Protein AF-A0A959SSH4-F1 (afdb_monomer_lite)

Structure (mmCIF, N/CA/C/O backbone):
data_AF-A0A959SSH4-F1
#
_entry.id   AF-A0A959SSH4-F1
#
loop_
_atom_site.group_PDB
_atom_site.id
_atom_site.type_symbol
_atom_site.label_atom_id
_atom_site.label_alt_id
_atom_site.label_comp_id
_atom_site.label_asym_id
_atom_site.label_entity_id
_atom_site.label_seq_id
_atom_site.pdbx_PDB_ins_code
_atom_site.Cartn_x
_atom_site.Cartn_y
_atom_site.Cartn_z
_atom_site.occupancy
_atom_site.B_iso_or_equiv
_atom_site.auth_seq_id
_atom_site.auth_comp_id
_atom_site.auth_asym_id
_atom_site.auth_atom_id
_atom_site.pdbx_PDB_model_num
ATOM 1 N N . MET A 1 1 ? 50.245 16.296 10.816 1.00 58.38 1 MET A N 1
ATOM 2 C CA . MET A 1 1 ? 49.241 16.191 11.903 1.00 58.38 1 MET A CA 1
ATOM 3 C C . MET A 1 1 ? 48.059 17.158 11.807 1.00 58.38 1 MET A C 1
ATOM 5 O O . MET A 1 1 ? 47.023 16.835 12.363 1.00 58.38 1 MET A O 1
ATOM 9 N N . ARG A 1 2 ? 48.139 18.312 11.117 1.00 62.50 2 ARG A N 1
ATOM 10 C CA . ARG A 1 2 ? 46.981 19.232 11.008 1.00 62.50 2 ARG A CA 1
ATOM 11 C C . ARG A 1 2 ? 45.820 18.702 10.150 1.00 62.50 2 ARG A C 1
ATOM 13 O O . ARG A 1 2 ? 44.677 18.995 10.459 1.00 62.50 2 ARG A O 1
ATOM 20 N N . TYR A 1 3 ? 46.110 17.896 9.126 1.00 68.69 3 TYR A N 1
ATOM 21 C CA . TYR A 1 3 ? 45.098 17.367 8.195 1.00 68.69 3 TYR A CA 1
ATOM 22 C C . TYR A 1 3 ? 44.658 15.927 8.490 1.00 68.69 3 TYR A C 1
ATOM 24 O O . TYR A 1 3 ? 43.687 15.443 7.923 1.00 68.69 3 TYR A O 1
ATOM 32 N N . THR A 1 4 ? 45.359 15.225 9.386 1.00 70.62 4 THR A N 1
ATOM 33 C CA . THR A 1 4 ? 45.074 13.815 9.700 1.00 70.62 4 THR A CA 1
ATOM 34 C C . THR A 1 4 ? 43.745 13.652 10.438 1.00 70.62 4 THR A C 1
ATOM 36 O O . THR A 1 4 ? 43.011 12.713 10.154 1.00 70.62 4 THR A O 1
ATOM 39 N N . ALA A 1 5 ? 43.390 14.593 11.319 1.00 68.06 5 ALA A N 1
ATOM 40 C CA . ALA A 1 5 ? 42.087 14.602 11.990 1.00 68.06 5 ALA A CA 1
ATOM 41 C C . ALA A 1 5 ? 40.933 14.928 11.021 1.00 68.06 5 ALA A C 1
ATOM 43 O O . ALA A 1 5 ? 39.855 14.348 11.118 1.00 68.06 5 ALA A O 1
ATOM 44 N N . THR A 1 6 ? 41.171 15.812 10.049 1.00 70.38 6 THR A N 1
ATOM 45 C CA . THR A 1 6 ? 40.180 16.226 9.043 1.00 70.38 6 THR A CA 1
ATOM 46 C C . THR A 1 6 ? 39.887 15.119 8.030 1.00 70.38 6 THR A C 1
ATOM 48 O O . THR A 1 6 ? 38.731 14.904 7.680 1.00 70.38 6 THR A O 1
ATOM 51 N N . ILE A 1 7 ? 40.913 14.374 7.602 1.00 73.69 7 ILE A N 1
ATOM 52 C CA . ILE A 1 7 ? 40.759 13.219 6.701 1.00 73.69 7 ILE A CA 1
ATOM 53 C C . ILE A 1 7 ? 39.981 12.087 7.391 1.00 73.69 7 ILE A C 1
ATOM 55 O O . ILE A 1 7 ? 39.111 11.474 6.775 1.00 73.69 7 ILE A O 1
ATOM 59 N N . LEU A 1 8 ? 40.232 11.849 8.684 1.00 69.38 8 LEU A N 1
ATOM 60 C CA . LEU A 1 8 ? 39.517 10.832 9.458 1.00 69.38 8 LEU A CA 1
ATOM 61 C C . LEU A 1 8 ? 38.030 11.187 9.646 1.00 69.38 8 LEU A C 1
ATOM 63 O O . LEU A 1 8 ? 37.174 10.324 9.469 1.00 69.38 8 LEU A O 1
ATOM 67 N N . ALA A 1 9 ? 37.707 12.455 9.916 1.00 68.12 9 ALA A N 1
ATOM 68 C CA . ALA A 1 9 ? 36.321 12.913 10.050 1.00 68.12 9 ALA A CA 1
ATOM 69 C C . ALA A 1 9 ? 35.513 12.800 8.740 1.00 68.12 9 ALA A C 1
ATOM 71 O O . ALA A 1 9 ? 34.320 12.506 8.780 1.00 68.12 9 ALA A O 1
ATOM 72 N N . LEU A 1 10 ? 36.153 12.978 7.578 1.00 70.19 10 LEU A N 1
ATOM 73 C CA . LEU A 1 10 ? 35.490 12.867 6.273 1.00 70.19 10 LEU A CA 1
ATOM 74 C C . LEU A 1 10 ? 35.185 11.411 5.875 1.00 70.19 10 LEU A C 1
ATOM 76 O O . LEU A 1 10 ? 34.246 11.164 5.129 1.00 70.19 10 LEU A O 1
ATOM 80 N N . SER A 1 11 ? 35.940 10.439 6.396 1.00 68.62 11 SER A N 1
ATOM 81 C CA . SER A 1 11 ? 35.740 9.014 6.089 1.00 68.62 11 SER A CA 1
ATOM 82 C C . SER A 1 11 ? 34.497 8.390 6.744 1.00 68.62 11 SER A C 1
ATOM 84 O O . SER A 1 11 ? 34.039 7.334 6.313 1.00 68.62 11 SER A O 1
ATOM 86 N N . LEU A 1 12 ? 33.909 9.051 7.749 1.00 66.56 12 LEU A N 1
ATOM 87 C CA . LEU A 1 12 ? 32.785 8.522 8.531 1.00 66.56 12 LEU A CA 1
ATOM 88 C C . LEU A 1 12 ? 31.402 8.770 7.890 1.00 66.56 12 LEU A C 1
ATOM 90 O O . LEU A 1 12 ? 30.397 8.272 8.388 1.00 66.56 12 LEU A O 1
ATOM 94 N N . THR A 1 13 ? 31.324 9.522 6.788 1.00 68.25 13 THR A N 1
ATOM 95 C CA . THR A 1 13 ? 30.050 9.902 6.144 1.00 68.25 13 THR A CA 1
ATOM 96 C C . THR A 1 13 ? 29.539 8.894 5.109 1.00 68.25 13 THR A C 1
ATOM 98 O O . THR A 1 13 ? 28.439 9.063 4.589 1.00 68.25 13 THR A O 1
ATOM 101 N N . ILE A 1 14 ? 30.292 7.829 4.808 1.00 66.56 14 ILE A N 1
ATOM 102 C CA . ILE A 1 14 ? 30.015 6.940 3.659 1.00 66.56 14 ILE A CA 1
ATOM 103 C C . ILE A 1 14 ? 29.006 5.817 3.997 1.00 66.56 14 ILE A C 1
ATOM 105 O O . ILE A 1 14 ? 28.600 5.056 3.127 1.00 66.56 14 ILE A O 1
ATOM 109 N N . ALA A 1 15 ? 28.529 5.714 5.240 1.00 68.44 15 ALA A N 1
ATOM 110 C CA . ALA A 1 15 ? 27.637 4.629 5.670 1.00 68.44 15 ALA A CA 1
ATOM 111 C C . ALA A 1 15 ? 26.146 5.026 5.725 1.00 68.44 15 ALA A C 1
ATOM 113 O O . ALA A 1 15 ? 25.448 4.705 6.687 1.00 68.44 15 ALA A O 1
ATOM 114 N N . ALA A 1 16 ? 25.636 5.729 4.710 1.00 70.75 16 ALA A N 1
ATOM 115 C CA . ALA A 1 16 ? 24.200 5.980 4.584 1.00 70.75 16 ALA A CA 1
ATOM 116 C C . ALA A 1 16 ? 23.525 4.820 3.828 1.00 70.75 16 ALA A C 1
ATOM 118 O O . ALA A 1 16 ? 23.520 4.781 2.599 1.00 70.75 16 ALA A O 1
ATOM 119 N N . CYS A 1 17 ? 22.952 3.863 4.559 1.00 73.25 17 CYS A N 1
ATOM 120 C CA . CYS A 1 17 ? 22.080 2.844 3.974 1.00 73.25 17 CYS A CA 1
ATOM 121 C C . CYS A 1 17 ? 20.698 3.460 3.717 1.00 73.25 17 CYS A C 1
ATOM 123 O O . CYS A 1 17 ? 20.015 3.852 4.664 1.00 73.25 17 CYS A O 1
ATOM 125 N N . ALA A 1 18 ? 20.268 3.546 2.457 1.00 76.00 18 ALA A N 1
ATOM 126 C CA . ALA A 1 18 ? 18.886 3.903 2.149 1.00 76.00 18 ALA A CA 1
ATOM 127 C C . ALA A 1 18 ? 17.948 2.783 2.634 1.00 76.00 18 ALA A C 1
ATOM 129 O O . ALA A 1 18 ? 18.203 1.606 2.374 1.00 76.00 18 ALA A O 1
ATOM 130 N N . GLN A 1 19 ? 16.881 3.139 3.353 1.00 76.50 19 GLN A N 1
ATOM 131 C CA . GLN A 1 19 ? 15.823 2.186 3.695 1.00 76.50 19 GLN A CA 1
ATOM 132 C C . GLN A 1 19 ? 15.004 1.867 2.439 1.00 76.50 19 GLN A C 1
ATOM 134 O O . GLN A 1 19 ? 14.655 2.769 1.677 1.00 76.50 19 GLN A O 1
ATOM 139 N N . ASP A 1 20 ? 14.715 0.584 2.225 1.00 85.44 20 ASP A N 1
ATOM 140 C CA . ASP A 1 20 ? 13.805 0.137 1.169 1.00 85.44 20 ASP A CA 1
ATOM 141 C C . ASP A 1 20 ? 12.348 0.464 1.560 1.00 85.44 20 ASP A C 1
ATOM 143 O O . ASP A 1 20 ? 11.996 0.485 2.740 1.00 85.44 20 ASP A O 1
ATOM 147 N N . ILE A 1 21 ? 11.495 0.723 0.569 1.00 92.19 21 ILE A N 1
ATOM 148 C CA . ILE A 1 21 ? 10.053 0.947 0.745 1.00 92.19 21 ILE A CA 1
ATOM 149 C C . ILE A 1 21 ? 9.282 -0.368 0.948 1.00 92.19 21 ILE A C 1
ATOM 151 O O . ILE A 1 21 ? 8.134 -0.360 1.405 1.00 92.19 21 ILE A O 1
ATOM 155 N N . ALA A 1 22 ? 9.897 -1.502 0.601 1.00 95.25 22 ALA A N 1
ATOM 156 C CA . ALA A 1 22 ? 9.299 -2.816 0.776 1.00 95.25 22 ALA A CA 1
ATOM 157 C C . ALA A 1 22 ? 8.905 -3.074 2.243 1.00 95.25 22 ALA A C 1
ATOM 159 O O . ALA A 1 22 ? 9.676 -2.826 3.169 1.00 95.25 22 ALA A O 1
ATOM 160 N N . GLY A 1 23 ? 7.697 -3.596 2.460 1.00 95.12 23 GLY A N 1
ATOM 161 C CA . GLY A 1 23 ? 7.180 -3.873 3.799 1.00 95.12 23 GLY A CA 1
ATOM 162 C C . GLY A 1 23 ? 5.683 -3.631 3.944 1.00 95.12 23 GLY A C 1
ATOM 163 O O . GLY A 1 23 ? 4.977 -3.355 2.977 1.00 95.12 23 GLY A O 1
ATOM 164 N N . ARG A 1 24 ? 5.188 -3.754 5.179 1.00 96.69 24 ARG A N 1
ATOM 165 C CA . ARG A 1 24 ? 3.776 -3.539 5.519 1.00 96.69 24 ARG A CA 1
ATOM 166 C C . ARG A 1 24 ? 3.586 -2.169 6.152 1.00 96.69 24 ARG A C 1
ATOM 168 O O . ARG A 1 24 ? 4.271 -1.826 7.111 1.00 96.69 24 ARG A O 1
ATOM 175 N N . TRP A 1 25 ? 2.605 -1.438 5.646 1.00 96.88 25 TRP A N 1
ATOM 176 C CA . TRP A 1 25 ? 2.329 -0.055 6.002 1.00 96.88 25 TRP A CA 1
ATOM 177 C C . TRP A 1 25 ? 0.866 0.111 6.376 1.00 96.88 25 TRP A C 1
ATOM 179 O O . TRP A 1 25 ? -0.011 -0.433 5.710 1.00 96.88 25 TRP A O 1
ATOM 189 N N . ILE A 1 26 ? 0.587 0.892 7.416 1.00 96.81 26 ILE A N 1
ATOM 190 C CA . ILE A 1 26 ? -0.781 1.266 7.769 1.00 96.81 26 ILE A CA 1
ATOM 191 C C . ILE A 1 26 ? -1.068 2.645 7.191 1.00 96.81 26 ILE A C 1
ATOM 193 O O . ILE A 1 26 ? -0.420 3.629 7.532 1.00 96.81 26 ILE A O 1
ATOM 197 N N . THR A 1 27 ? -2.070 2.703 6.324 1.00 95.94 27 THR A N 1
ATOM 198 C CA . THR A 1 27 ? -2.605 3.962 5.801 1.00 95.94 27 THR A CA 1
ATOM 199 C C . THR A 1 27 ? -3.529 4.597 6.831 1.00 95.94 27 THR A C 1
ATOM 201 O O . THR A 1 27 ? -4.345 3.910 7.452 1.00 95.94 27 THR A O 1
ATOM 204 N N . VAL A 1 28 ? -3.414 5.909 7.004 1.00 96.31 28 VAL A N 1
ATOM 205 C CA . VAL A 1 28 ? -4.223 6.698 7.937 1.00 96.31 28 VAL A CA 1
ATOM 206 C C . VAL A 1 28 ? -5.054 7.688 7.129 1.00 96.31 28 VAL A C 1
ATOM 208 O O . VAL A 1 28 ? -4.603 8.191 6.107 1.00 96.31 28 VAL A O 1
ATOM 211 N N . ASP A 1 29 ? -6.304 7.900 7.529 1.00 93.62 29 ASP A N 1
ATOM 212 C CA . ASP A 1 29 ? -7.155 8.917 6.920 1.00 93.62 29 ASP A CA 1
ATOM 213 C C . ASP A 1 29 ? -6.745 10.309 7.399 1.00 93.62 29 ASP A C 1
ATOM 215 O O . ASP A 1 29 ? -6.820 10.583 8.596 1.00 93.62 29 ASP A O 1
ATOM 219 N N . ASP A 1 30 ? -6.366 11.190 6.477 1.00 95.06 30 ASP A N 1
ATOM 220 C CA . ASP A 1 30 ? -5.888 12.535 6.815 1.00 95.06 30 ASP A CA 1
ATOM 221 C C . ASP A 1 30 ? -6.960 13.413 7.483 1.00 95.06 30 ASP A C 1
ATOM 223 O O . ASP A 1 30 ? -6.627 14.326 8.235 1.00 95.06 30 ASP A O 1
ATOM 227 N N . ASN A 1 31 ? -8.250 13.136 7.256 1.00 95.50 31 ASN A N 1
ATOM 228 C CA . ASN A 1 31 ? -9.339 13.921 7.843 1.00 95.50 31 ASN A CA 1
ATOM 229 C C . ASN A 1 31 ? -9.725 13.413 9.233 1.00 95.50 31 ASN A C 1
ATOM 231 O O . ASN A 1 31 ? -10.086 14.204 10.102 1.00 95.50 31 ASN A O 1
ATOM 235 N N . THR A 1 32 ? -9.714 12.091 9.440 1.00 94.94 32 THR A N 1
ATOM 236 C CA . THR A 1 32 ? -10.221 11.488 10.686 1.00 94.94 32 THR A CA 1
ATOM 237 C C . THR A 1 32 ? -9.140 10.911 11.596 1.00 94.94 32 THR A C 1
ATOM 239 O O . THR A 1 32 ? -9.470 10.476 12.697 1.00 94.94 32 THR A O 1
ATOM 242 N N . GLY A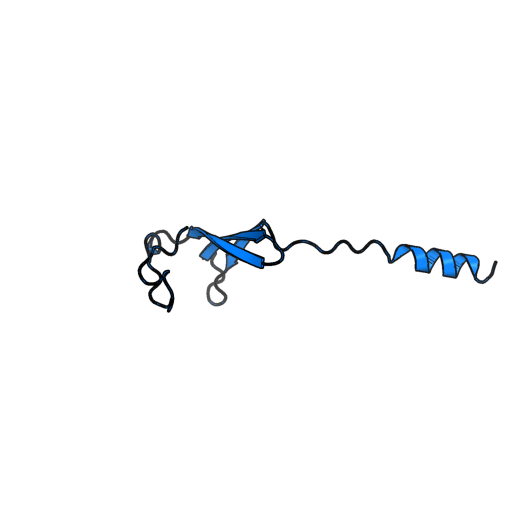 1 33 ? -7.891 10.793 11.139 1.00 94.69 33 GLY A N 1
ATOM 243 C CA . GLY A 1 33 ? -6.791 10.144 11.864 1.00 94.69 33 GLY A CA 1
ATOM 244 C C . GLY A 1 33 ? -6.975 8.636 12.083 1.00 94.69 33 GLY A C 1
ATOM 245 O O . GLY A 1 33 ? -6.251 8.025 12.866 1.00 94.69 33 GLY A O 1
ATOM 246 N N . LYS A 1 34 ? -7.960 8.013 11.424 1.00 94.44 34 LYS A N 1
ATOM 247 C CA . LYS A 1 34 ? -8.283 6.592 11.622 1.00 94.44 34 LYS A CA 1
ATOM 248 C C . LYS A 1 34 ? -7.469 5.731 10.669 1.00 94.44 34 LYS A C 1
ATOM 250 O O . LYS A 1 34 ? -7.273 6.099 9.513 1.00 94.44 34 LYS A O 1
ATOM 255 N N . GLN A 1 35 ? -7.054 4.557 11.133 1.00 95.50 35 GLN A N 1
ATOM 256 C CA . GLN A 1 35 ? -6.418 3.559 10.278 1.00 95.50 35 GLN A CA 1
ATOM 257 C C . GLN A 1 35 ? -7.407 3.093 9.198 1.00 95.50 35 GLN A C 1
ATOM 259 O O . GLN A 1 35 ? -8.559 2.774 9.495 1.00 95.50 35 GLN A O 1
ATOM 264 N N . ARG A 1 36 ? -6.969 3.075 7.936 1.00 94.06 36 ARG A N 1
ATOM 265 C CA . ARG A 1 36 ? -7.793 2.700 6.776 1.00 94.06 36 ARG A CA 1
ATOM 266 C C . ARG A 1 36 ? -7.527 1.268 6.346 1.00 94.06 36 ARG A C 1
ATOM 268 O O . ARG A 1 36 ? -8.433 0.437 6.351 1.00 94.06 36 ARG A O 1
ATOM 275 N N . SER A 1 37 ? -6.280 0.987 5.989 1.00 95.44 37 SER A N 1
ATOM 276 C CA . SER A 1 37 ? -5.867 -0.312 5.458 1.00 95.44 37 SER A CA 1
ATOM 277 C C . SER A 1 37 ? -4.389 -0.598 5.688 1.00 95.44 37 SER A C 1
ATOM 279 O O . SER A 1 37 ? -3.582 0.335 5.741 1.00 95.44 37 SER A O 1
ATOM 281 N N . MET A 1 38 ? -4.043 -1.881 5.782 1.00 97.06 38 MET A N 1
ATOM 282 C CA . MET A 1 38 ? -2.665 -2.351 5.711 1.00 97.06 38 MET A CA 1
ATOM 283 C C . MET A 1 38 ? -2.303 -2.642 4.253 1.00 97.06 38 MET A C 1
ATOM 285 O O . MET A 1 38 ? -2.935 -3.481 3.610 1.00 97.06 38 MET A O 1
ATOM 289 N N . VAL A 1 39 ? -1.281 -1.962 3.744 1.00 97.25 39 VAL A N 1
ATOM 290 C CA . VAL A 1 39 ? -0.740 -2.148 2.397 1.00 97.25 39 VAL A CA 1
ATOM 291 C C . VAL A 1 39 ? 0.615 -2.829 2.504 1.00 97.25 39 VAL A C 1
ATOM 293 O O . VAL A 1 39 ? 1.492 -2.368 3.229 1.00 97.25 39 VAL A O 1
ATOM 296 N N . GLU A 1 40 ? 0.793 -3.926 1.782 1.00 97.44 40 GLU A N 1
ATOM 297 C CA . GLU A 1 40 ? 2.093 -4.554 1.584 1.00 97.44 40 GLU A CA 1
ATOM 298 C C . GLU A 1 40 ? 2.712 -4.038 0.290 1.00 97.44 40 GLU A C 1
ATOM 300 O O . GLU A 1 40 ? 2.117 -4.153 -0.782 1.00 97.44 40 GLU A O 1
ATOM 305 N N . ILE A 1 41 ? 3.907 -3.469 0.397 1.00 97.19 41 ILE A N 1
ATOM 306 C CA . ILE A 1 41 ? 4.698 -2.992 -0.728 1.00 97.19 41 ILE A CA 1
ATOM 307 C C . ILE A 1 41 ? 5.786 -4.021 -1.017 1.00 97.19 41 ILE A C 1
ATOM 309 O O . ILE A 1 41 ? 6.550 -4.396 -0.130 1.00 97.19 41 ILE A O 1
ATOM 313 N N . THR A 1 42 ? 5.863 -4.464 -2.270 1.00 95.94 42 THR A N 1
ATOM 314 C CA . THR A 1 42 ? 6.933 -5.328 -2.781 1.00 95.94 42 THR A CA 1
ATOM 315 C C . THR A 1 42 ? 7.680 -4.603 -3.890 1.00 95.94 42 THR A C 1
ATOM 317 O O . THR A 1 42 ? 7.054 -3.988 -4.753 1.00 95.94 42 THR A O 1
ATOM 320 N N . VAL A 1 43 ? 9.010 -4.699 -3.898 1.00 95.50 43 VAL A N 1
ATOM 321 C CA . VAL A 1 43 ? 9.856 -4.147 -4.962 1.00 95.50 43 VAL A CA 1
ATOM 322 C C . VAL A 1 43 ? 10.423 -5.292 -5.794 1.00 95.50 43 VAL A C 1
ATOM 324 O O . VAL A 1 43 ? 11.119 -6.163 -5.276 1.00 95.50 43 VAL A O 1
ATOM 327 N N . LYS A 1 44 ? 10.130 -5.306 -7.097 1.00 94.81 44 LYS A N 1
ATOM 328 C CA . LYS A 1 44 ? 10.673 -6.288 -8.045 1.00 94.81 44 LYS A CA 1
ATOM 329 C C . LYS A 1 44 ? 11.214 -5.567 -9.270 1.00 94.81 44 LYS A C 1
ATOM 331 O O . LYS A 1 44 ? 10.492 -4.807 -9.904 1.00 94.81 44 LYS A O 1
ATOM 336 N N . ASN A 1 45 ? 12.479 -5.815 -9.612 1.00 93.56 45 ASN A N 1
ATOM 337 C CA . ASN A 1 45 ? 13.159 -5.183 -10.752 1.00 93.56 45 ASN A CA 1
ATOM 338 C C . ASN A 1 45 ? 13.062 -3.641 -10.739 1.00 93.56 45 ASN A C 1
ATOM 340 O O . ASN A 1 45 ? 12.856 -3.021 -11.777 1.00 93.56 45 ASN A O 1
ATOM 344 N N . GLY A 1 46 ? 13.147 -3.025 -9.554 1.00 91.31 46 GLY A N 1
ATOM 345 C CA . GLY A 1 46 ? 13.023 -1.572 -9.385 1.00 91.31 46 GLY A CA 1
ATOM 346 C C . GLY A 1 46 ? 11.590 -1.026 -9.443 1.00 91.31 46 GLY A C 1
ATOM 347 O O . GLY A 1 46 ? 11.401 0.178 -9.306 1.00 91.31 46 GLY A O 1
ATOM 348 N N . VAL A 1 47 ? 10.576 -1.880 -9.609 1.00 94.44 47 VAL A N 1
ATOM 349 C CA . VAL A 1 47 ? 9.162 -1.485 -9.602 1.00 94.44 47 VAL A CA 1
ATOM 350 C C . VAL A 1 47 ? 8.550 -1.808 -8.244 1.00 94.44 47 VAL A C 1
ATOM 352 O O . VAL A 1 47 ? 8.527 -2.969 -7.834 1.00 94.44 47 VAL A O 1
ATOM 355 N N . ALA A 1 48 ? 8.027 -0.791 -7.562 1.00 95.50 48 ALA A N 1
ATOM 356 C CA . ALA A 1 48 ? 7.248 -0.957 -6.340 1.00 95.50 48 ALA A CA 1
ATOM 357 C C . ALA A 1 48 ? 5.776 -1.232 -6.683 1.00 95.50 48 ALA A C 1
ATOM 359 O O . ALA A 1 48 ? 5.159 -0.496 -7.451 1.00 95.50 48 ALA A O 1
ATOM 360 N N . SER A 1 49 ? 5.208 -2.290 -6.110 1.00 95.00 49 SER A N 1
ATOM 361 C CA . SER A 1 49 ? 3.791 -2.649 -6.227 1.00 95.00 49 SER A CA 1
ATOM 362 C C . SER A 1 49 ? 3.174 -2.763 -4.839 1.00 95.00 49 SER A C 1
ATOM 364 O O . SER A 1 49 ? 3.792 -3.332 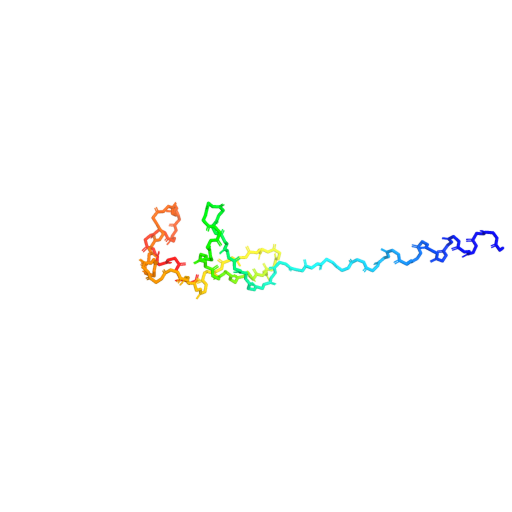-3.940 1.00 95.00 49 SER A O 1
ATOM 366 N N . GLY A 1 50 ? 1.973 -2.210 -4.664 1.00 95.31 50 GLY A N 1
ATOM 367 C CA . GLY A 1 50 ? 1.243 -2.216 -3.398 1.00 95.31 50 GLY A CA 1
ATOM 368 C C . GLY A 1 50 ? -0.006 -3.092 -3.462 1.00 95.31 50 GLY A C 1
ATOM 369 O O . GLY A 1 50 ? -0.782 -2.980 -4.409 1.00 95.31 50 GLY A O 1
ATOM 370 N N . HIS A 1 51 ? -0.211 -3.909 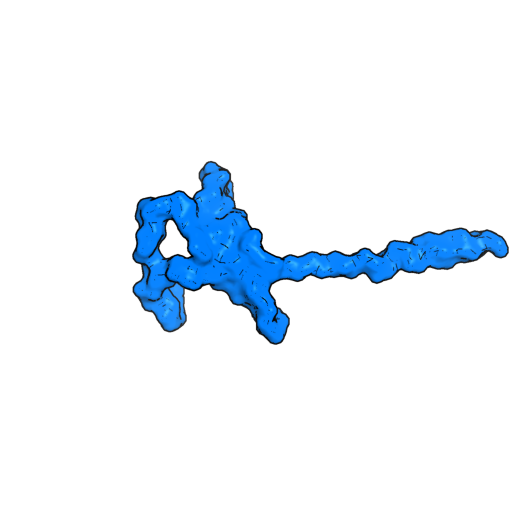-2.431 1.00 95.19 51 HIS A N 1
ATOM 371 C CA . HIS A 1 51 ? -1.376 -4.779 -2.259 1.00 95.19 51 HIS A CA 1
ATOM 372 C C . HIS A 1 51 ? -2.081 -4.479 -0.943 1.00 95.19 51 HIS A C 1
ATOM 374 O O . HIS A 1 51 ? -1.434 -4.397 0.102 1.00 95.19 51 HIS A O 1
ATOM 380 N N . ILE A 1 52 ? -3.407 -4.343 -0.964 1.00 95.69 52 ILE A N 1
ATOM 381 C CA . ILE A 1 52 ? -4.178 -4.152 0.269 1.00 95.69 52 ILE A CA 1
ATOM 382 C C . ILE A 1 52 ? -4.357 -5.527 0.912 1.00 95.69 52 ILE A C 1
ATOM 384 O O . ILE A 1 52 ? -5.056 -6.382 0.373 1.00 95.69 52 ILE A O 1
ATOM 388 N N . ARG A 1 53 ? -3.719 -5.742 2.065 1.00 95.94 53 ARG A N 1
ATOM 389 C CA . ARG A 1 53 ? -3.784 -7.003 2.824 1.00 95.94 53 ARG A CA 1
ATOM 390 C C . ARG A 1 53 ? -4.887 -7.010 3.869 1.00 95.94 53 ARG A C 1
ATOM 392 O O . ARG A 1 53 ? -5.410 -8.071 4.186 1.00 95.94 53 ARG A O 1
ATOM 399 N N . GLU A 1 54 ? -5.254 -5.839 4.378 1.00 95.12 54 GLU A N 1
ATOM 400 C CA . GLU A 1 54 ? -6.298 -5.705 5.390 1.00 95.12 54 GLU A CA 1
ATOM 401 C C . GLU A 1 54 ? -7.013 -4.359 5.266 1.00 95.12 54 GLU A C 1
ATOM 403 O O . GLU A 1 54 ? -6.384 -3.336 4.989 1.00 95.12 54 GLU A O 1
ATOM 408 N N . ILE A 1 55 ? -8.324 -4.353 5.508 1.00 95.19 55 ILE A N 1
ATOM 409 C CA . ILE A 1 55 ? -9.136 -3.144 5.657 1.00 95.19 55 ILE A CA 1
ATOM 410 C C . ILE A 1 55 ? -9.638 -3.117 7.100 1.00 95.19 55 ILE A C 1
ATOM 412 O O . ILE A 1 55 ? -10.331 -4.034 7.536 1.00 95.19 55 ILE A O 1
ATOM 416 N N . PHE A 1 56 ? -9.292 -2.065 7.843 1.00 93.88 56 PHE A N 1
ATOM 417 C CA . PHE A 1 56 ? -9.645 -1.973 9.263 1.00 93.88 56 PHE A CA 1
ATOM 418 C C . PHE A 1 56 ? -11.138 -1.683 9.472 1.00 93.88 56 PHE A C 1
ATOM 420 O O . PHE A 1 56 ? -11.741 -2.136 10.442 1.00 93.88 56 PHE A O 1
ATOM 427 N N . ASP A 1 57 ? -11.757 -0.954 8.542 1.00 92.25 57 ASP A N 1
ATOM 428 C CA . ASP A 1 57 ? -13.197 -0.705 8.542 1.00 92.25 57 ASP A CA 1
ATOM 429 C C . ASP A 1 57 ? -13.948 -1.863 7.870 1.00 92.25 57 ASP A C 1
ATOM 431 O O . ASP A 1 57 ? -14.056 -1.926 6.643 1.00 92.25 57 ASP A O 1
ATOM 435 N N . LYS A 1 58 ? -14.505 -2.761 8.689 1.00 89.31 58 LYS A N 1
ATOM 436 C CA . LYS A 1 58 ? -15.264 -3.938 8.237 1.00 89.31 58 LYS A CA 1
ATOM 437 C C . LYS A 1 58 ? -16.445 -3.599 7.326 1.00 89.31 58 LYS A C 1
ATOM 439 O O . LYS A 1 58 ? -16.771 -4.378 6.439 1.00 89.31 58 LYS A O 1
ATOM 444 N N . SER A 1 59 ? -17.046 -2.413 7.458 1.00 90.06 59 SER A N 1
ATOM 445 C CA . SER A 1 59 ? -18.131 -1.980 6.560 1.00 90.06 59 SER A CA 1
ATOM 446 C C . SER A 1 59 ? -17.664 -1.730 5.119 1.00 90.06 59 SER A C 1
ATOM 448 O O . SER A 1 59 ? -18.473 -1.612 4.198 1.00 90.06 59 SER A O 1
ATOM 450 N N . LYS A 1 60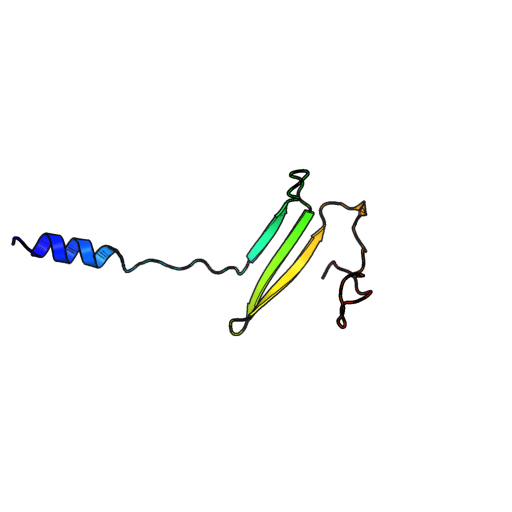 ? -16.347 -1.616 4.919 1.00 86.19 60 LYS A N 1
ATOM 451 C CA . LYS A 1 60 ? -15.705 -1.394 3.623 1.00 86.19 60 LYS A CA 1
ATOM 452 C C . LYS A 1 60 ? -15.036 -2.652 3.073 1.00 86.19 60 LYS A 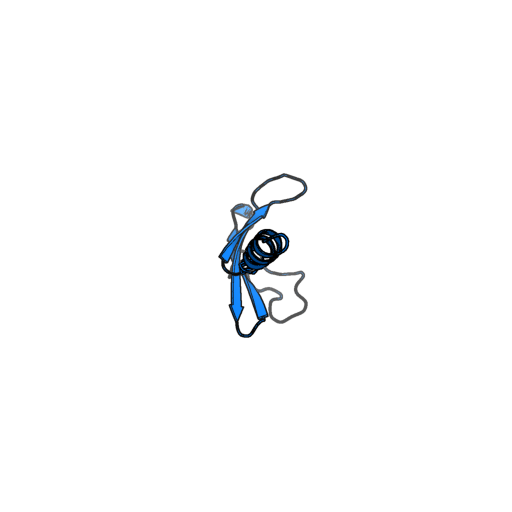C 1
ATOM 454 O O . LYS A 1 60 ? -14.470 -2.584 1.980 1.00 86.19 60 LYS A O 1
ATOM 459 N N . GLU A 1 61 ? -15.112 -3.778 3.779 1.00 85.00 61 GLU A N 1
ATOM 460 C CA . GLU A 1 61 ? -14.711 -5.069 3.225 1.00 85.00 61 GLU A CA 1
ATOM 461 C C . GLU A 1 61 ? -15.586 -5.424 2.014 1.00 85.00 61 GLU A C 1
ATOM 463 O O . GLU A 1 61 ? -16.760 -5.067 1.935 1.00 85.00 61 GLU A O 1
ATOM 468 N N . GLY A 1 62 ? -14.987 -6.069 1.010 1.00 86.44 62 GLY A N 1
ATOM 469 C CA . GLY A 1 62 ? -15.687 -6.454 -0.221 1.00 86.44 62 GLY A CA 1
ATOM 470 C C . GLY A 1 62 ? -15.938 -5.319 -1.220 1.00 86.44 62 GLY A C 1
ATOM 471 O O . GLY A 1 62 ? -16.517 -5.561 -2.279 1.00 86.44 62 GLY A O 1
ATOM 472 N N . LYS A 1 63 ? -15.482 -4.087 -0.946 1.00 93.00 63 LYS A N 1
ATOM 473 C CA . LYS A 1 63 ? -15.548 -3.008 -1.940 1.00 93.00 63 LYS A CA 1
ATOM 474 C C . LYS A 1 63 ? -14.752 -3.364 -3.192 1.00 93.00 63 LYS A C 1
ATOM 476 O O . LYS A 1 63 ? -13.670 -3.942 -3.121 1.00 93.00 63 LYS A O 1
ATOM 481 N N . THR A 1 64 ? -15.286 -2.970 -4.341 1.00 94.62 64 THR A N 1
ATOM 482 C CA . THR A 1 64 ? -14.638 -3.140 -5.641 1.00 94.62 64 THR A CA 1
ATOM 483 C C . THR A 1 64 ? -14.065 -1.819 -6.143 1.00 94.62 64 THR A C 1
ATOM 485 O O . THR A 1 64 ? -14.562 -0.741 -5.799 1.00 94.62 64 THR A O 1
ATOM 488 N N . CYS A 1 65 ? -13.004 -1.875 -6.950 1.00 93.38 65 CYS A N 1
ATOM 489 C CA . CYS A 1 65 ? -12.409 -0.667 -7.507 1.00 93.38 65 CYS A CA 1
ATOM 490 C C . CYS A 1 65 ? -13.281 -0.117 -8.642 1.00 93.38 65 CYS A C 1
ATOM 492 O O . CYS A 1 65 ? -13.216 -0.590 -9.773 1.00 93.38 65 CYS A O 1
ATOM 494 N N . GLN A 1 66 ? -14.099 0.896 -8.358 1.00 94.75 66 GLN A N 1
ATOM 495 C CA . GLN A 1 66 ? -14.903 1.575 -9.386 1.00 94.75 66 GLN A CA 1
ATOM 496 C C . GLN A 1 66 ? -14.130 2.690 -10.102 1.00 94.75 66 GLN A C 1
ATOM 498 O O . GLN A 1 66 ? -14.412 2.990 -11.259 1.00 94.75 66 GLN A O 1
ATOM 503 N N . ALA A 1 67 ? -13.1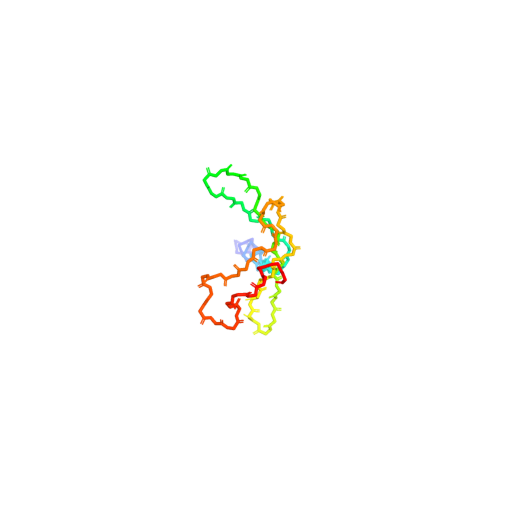39 3.276 -9.423 1.00 93.31 67 ALA A N 1
ATOM 504 C CA . ALA A 1 67 ? -12.298 4.348 -9.954 1.00 93.31 67 ALA A CA 1
ATOM 505 C C . ALA A 1 67 ? -11.168 3.848 -10.874 1.00 93.31 67 ALA A C 1
ATOM 507 O O . ALA A 1 67 ? -10.566 4.647 -11.585 1.00 93.31 67 ALA A O 1
ATOM 508 N N . CYS A 1 68 ? -10.869 2.546 -10.864 1.00 93.00 68 CYS A N 1
ATOM 509 C CA . CYS A 1 68 ? -9.867 1.959 -11.747 1.00 93.00 68 CYS A CA 1
ATOM 510 C C . CYS A 1 68 ? -10.338 2.045 -13.209 1.00 93.00 68 CYS A C 1
ATOM 512 O O . CYS A 1 68 ? -11.494 1.747 -13.515 1.00 93.00 68 CYS A O 1
ATOM 514 N N . THR A 1 69 ? -9.441 2.443 -14.111 1.00 96.62 69 THR A N 1
ATOM 515 C CA . THR A 1 69 ? -9.684 2.510 -15.566 1.00 96.62 69 THR A CA 1
ATOM 516 C C . THR A 1 69 ? -9.132 1.299 -16.321 1.00 96.62 69 THR A C 1
ATOM 518 O O . THR A 1 69 ? -9.364 1.169 -17.520 1.00 96.62 69 THR A O 1
ATOM 521 N N . ASP A 1 70 ? -8.416 0.425 -15.618 1.00 93.94 70 ASP A N 1
ATOM 522 C CA . ASP A 1 70 ? -7.764 -0.774 -16.135 1.00 93.94 70 ASP A CA 1
ATOM 523 C C . ASP A 1 70 ? -8.547 -2.050 -15.771 1.00 93.94 70 ASP A C 1
ATOM 525 O O . ASP A 1 70 ? -9.713 -2.015 -15.362 1.00 93.94 70 ASP A O 1
ATOM 529 N N . ASP A 1 71 ? -7.899 -3.203 -15.918 1.00 94.75 71 ASP A N 1
ATOM 530 C CA . ASP A 1 71 ? -8.462 -4.524 -15.650 1.00 94.75 71 ASP A CA 1
ATOM 531 C C . ASP A 1 71 ? -8.847 -4.750 -14.176 1.00 94.75 71 ASP A C 1
ATOM 533 O O . ASP A 1 71 ? -9.483 -5.755 -13.856 1.00 94.75 71 ASP A O 1
ATOM 537 N N . ARG A 1 72 ? -8.480 -3.844 -13.263 1.00 93.88 72 ARG A N 1
ATOM 538 C CA . ARG A 1 72 ? -8.888 -3.892 -11.853 1.00 93.88 72 ARG A CA 1
ATOM 539 C C . ARG A 1 72 ? -10.286 -3.333 -11.630 1.00 93.88 72 ARG A C 1
ATOM 541 O O . ARG A 1 72 ? -10.835 -3.493 -10.537 1.00 93.88 72 ARG A O 1
ATOM 548 N N . LYS A 1 73 ? -10.890 -2.696 -12.637 1.00 96.25 73 LYS A N 1
ATOM 549 C CA . LYS A 1 73 ? -12.252 -2.175 -12.527 1.00 96.25 73 LYS A CA 1
ATOM 550 C C . LYS A 1 73 ? -13.236 -3.287 -12.166 1.00 96.25 73 LYS A C 1
ATOM 552 O O . LYS A 1 73 ? -13.286 -4.329 -12.810 1.00 96.25 73 LYS A O 1
ATOM 557 N N . GLY A 1 74 ? -14.024 -3.062 -11.117 1.00 94.81 74 GLY A N 1
ATOM 558 C CA . GLY A 1 74 ? -15.004 -4.032 -10.624 1.00 94.81 74 GLY A CA 1
ATOM 559 C C . GLY A 1 74 ? -14.412 -5.226 -9.864 1.00 94.81 74 GLY A C 1
ATOM 560 O O . GLY A 1 74 ? -15.181 -6.005 -9.305 1.00 94.81 74 GLY A O 1
ATOM 561 N N . LYS A 1 75 ? -13.081 -5.356 -9.764 1.00 94.44 75 LYS A N 1
ATOM 562 C CA . LYS A 1 75 ? -12.434 -6.357 -8.902 1.00 94.44 75 LYS A CA 1
ATOM 563 C C . LYS A 1 75 ? -12.402 -5.879 -7.443 1.00 94.44 75 LYS A C 1
ATOM 565 O O . LYS A 1 75 ? -12.401 -4.664 -7.213 1.00 94.44 75 LYS A O 1
ATOM 570 N N . PRO A 1 76 ? -12.385 -6.793 -6.454 1.00 94.50 76 PRO A N 1
ATOM 571 C CA . PRO A 1 76 ? -12.200 -6.435 -5.049 1.00 94.50 76 PRO A CA 1
ATOM 572 C C . PRO A 1 76 ? -10.934 -5.599 -4.837 1.00 94.50 76 PRO A C 1
ATOM 574 O O . PRO A 1 76 ? -9.911 -5.855 -5.465 1.00 94.50 76 PRO A O 1
ATOM 577 N N . VAL A 1 77 ? -11.002 -4.602 -3.951 1.00 93.00 77 VAL A N 1
ATOM 578 C CA . VAL A 1 77 ? -9.824 -3.794 -3.583 1.00 93.00 77 VAL A CA 1
ATOM 579 C C . VAL A 1 77 ? -8.895 -4.525 -2.615 1.00 93.00 77 VAL A C 1
ATOM 581 O O . VAL A 1 77 ? -7.732 -4.165 -2.513 1.00 93.00 77 VAL A O 1
ATOM 584 N N . LEU A 1 78 ? -9.410 -5.523 -1.893 1.00 93.50 78 LEU A N 1
ATOM 585 C CA . LEU A 1 78 ? -8.626 -6.399 -1.029 1.00 93.50 78 LEU A CA 1
ATOM 586 C C . LEU A 1 78 ? -7.940 -7.465 -1.895 1.00 93.50 78 LEU A C 1
ATOM 588 O O . LEU A 1 78 ? -8.640 -8.230 -2.564 1.00 93.50 78 LEU A O 1
ATOM 592 N N . GLY A 1 79 ? -6.604 -7.518 -1.871 1.00 86.88 79 GLY A N 1
ATOM 593 C CA . GLY A 1 79 ? -5.806 -8.423 -2.710 1.00 86.88 79 GLY A CA 1
ATOM 594 C C . GLY A 1 79 ? -4.469 -7.858 -3.166 1.00 86.88 79 GLY A C 1
ATOM 595 O O . GLY A 1 79 ? -4.402 -6.674 -3.558 1.00 86.88 79 GLY A O 1
#

Sequence (79 aa):
MRYTATILALSLTIAACAQDIAGRWITVDDNTGKQRSMVEITVKNGVASGHIREIFDKSKEGKTCQACTDDRKGKPVLG

Foldseek 3Di:
DVCPVVVVVVVPPPPDDDDDPAAWDFDADPVPRHTAFIWGWDADPNDIDIATQGGPPPVCFQDAPCVDPDPSHRPGSHD

pLDDT: mean 88.03, std 11.07, range [58.38, 97.44]

Radius of gyration: 21.58 Å; chains: 1; bounding box: 67×28×28 Å

Secondary structure (DSSP, 8-state):
-TTHHHHHHHGGG---PPPPS-EEEEEE-TTT--EEEEEEEEEETTEEEEEEEEES-GGGTT-B-SS--STTTTSBS--